Protein AF-A0A2U1PAR8-F1 (afdb_monomer_lite)

Structure (mmCIF, N/CA/C/O backbone):
data_AF-A0A2U1PAR8-F1
#
_entry.id   AF-A0A2U1PAR8-F1
#
loop_
_atom_site.group_PDB
_atom_site.id
_atom_site.type_symbol
_atom_site.label_atom_id
_atom_site.label_alt_id
_atom_site.label_comp_id
_atom_site.label_asym_id
_atom_site.label_entity_id
_atom_site.label_seq_id
_atom_site.pdbx_PDB_ins_code
_atom_site.Cartn_x
_atom_site.Cartn_y
_atom_site.Cartn_z
_atom_site.occupancy
_atom_site.B_iso_or_equiv
_atom_site.auth_seq_id
_atom_site.auth_comp_id
_atom_site.auth_asym_id
_atom_site.auth_atom_id
_atom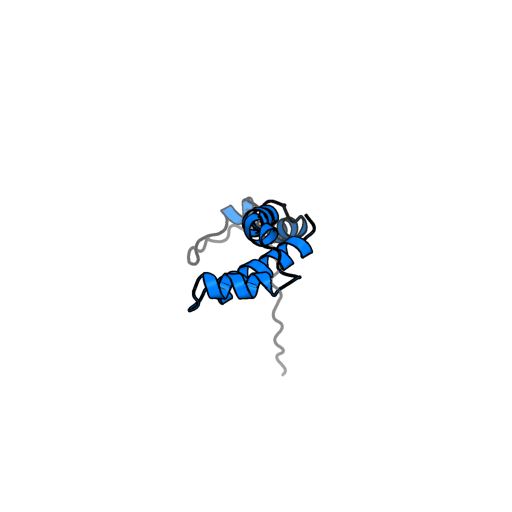_site.pdbx_PDB_model_num
ATOM 1 N N . MET A 1 1 ? 8.547 9.622 -6.749 1.00 57.66 1 MET A N 1
ATOM 2 C CA . MET A 1 1 ? 8.168 9.075 -5.435 1.00 57.66 1 MET A CA 1
ATOM 3 C C . MET A 1 1 ? 9.299 8.236 -4.898 1.00 57.66 1 MET A C 1
ATOM 5 O O . MET A 1 1 ? 9.787 7.359 -5.610 1.00 57.66 1 MET A O 1
ATOM 9 N N . ALA A 1 2 ? 9.742 8.540 -3.683 1.00 71.56 2 ALA A N 1
ATOM 10 C CA . ALA A 1 2 ? 10.673 7.686 -2.967 1.00 71.56 2 ALA A CA 1
ATOM 11 C C . ALA A 1 2 ? 9.891 6.512 -2.363 1.00 71.56 2 ALA A C 1
ATOM 13 O O . ALA A 1 2 ? 8.795 6.677 -1.843 1.00 71.56 2 ALA A O 1
ATOM 14 N N . TRP A 1 3 ? 10.455 5.311 -2.418 1.00 72.06 3 TRP A N 1
ATOM 15 C CA . TRP A 1 3 ? 9.809 4.079 -1.953 1.00 72.06 3 TRP A CA 1
ATOM 16 C C . TRP A 1 3 ? 9.350 4.142 -0.493 1.00 72.06 3 TRP A C 1
ATOM 18 O O . TRP A 1 3 ? 8.307 3.594 -0.144 1.00 72.06 3 TRP A O 1
ATOM 28 N N . GLY A 1 4 ? 10.106 4.856 0.345 1.00 78.00 4 GLY A N 1
ATOM 29 C CA . GLY A 1 4 ? 9.756 5.081 1.746 1.00 78.00 4 GLY A CA 1
ATOM 30 C C . GLY A 1 4 ? 8.442 5.844 1.930 1.00 78.00 4 GLY A C 1
ATOM 31 O O . GLY A 1 4 ? 7.704 5.546 2.860 1.00 78.00 4 GLY A O 1
ATOM 32 N N . GLU A 1 5 ? 8.100 6.763 1.024 1.00 81.50 5 GLU A N 1
ATOM 33 C CA . GLU A 1 5 ? 6.853 7.537 1.095 1.00 81.50 5 GLU A CA 1
ATOM 34 C C . GLU A 1 5 ? 5.635 6.632 0.869 1.00 81.50 5 GLU A C 1
ATOM 36 O O . GLU A 1 5 ? 4.658 6.707 1.608 1.00 81.50 5 GLU A O 1
ATOM 41 N N . VAL A 1 6 ? 5.721 5.715 -0.102 1.00 80.56 6 VAL A N 1
ATOM 42 C CA . VAL A 1 6 ? 4.645 4.755 -0.403 1.00 80.56 6 VAL A CA 1
ATOM 43 C C . VAL A 1 6 ? 4.467 3.747 0.734 1.00 80.56 6 VAL A C 1
ATOM 45 O O . VAL A 1 6 ? 3.341 3.389 1.074 1.00 80.56 6 VAL A O 1
ATOM 48 N N . PHE A 1 7 ? 5.567 3.314 1.356 1.00 81.88 7 PHE A N 1
ATOM 49 C CA . PHE A 1 7 ? 5.522 2.433 2.524 1.00 81.88 7 PHE A CA 1
ATOM 50 C C . PHE A 1 7 ? 4.907 3.111 3.751 1.00 81.88 7 PHE A C 1
ATOM 52 O O . PHE A 1 7 ? 4.066 2.505 4.410 1.00 81.88 7 PHE A O 1
ATOM 59 N N . ASN A 1 8 ? 5.266 4.364 4.035 1.00 85.38 8 ASN A N 1
ATOM 60 C CA . ASN A 1 8 ? 4.661 5.120 5.133 1.00 85.38 8 ASN A CA 1
ATOM 61 C C . ASN A 1 8 ? 3.156 5.327 4.898 1.00 85.38 8 ASN A C 1
ATOM 63 O O . ASN A 1 8 ? 2.354 5.068 5.791 1.00 85.38 8 ASN A O 1
ATOM 67 N N . ALA A 1 9 ? 2.759 5.651 3.664 1.00 86.50 9 ALA A N 1
ATOM 68 C CA . ALA A 1 9 ? 1.351 5.772 3.293 1.00 86.50 9 ALA A CA 1
ATOM 69 C C . ALA A 1 9 ? 0.568 4.450 3.461 1.00 86.50 9 ALA A C 1
ATOM 71 O O . ALA A 1 9 ? -0.610 4.463 3.821 1.00 86.50 9 ALA A O 1
ATOM 72 N N . ALA A 1 10 ? 1.218 3.296 3.250 1.00 85.88 10 ALA A N 1
ATOM 73 C CA . ALA A 1 10 ? 0.624 1.983 3.507 1.00 85.88 10 ALA A CA 1
ATOM 74 C C . ALA A 1 10 ? 0.358 1.745 5.002 1.00 85.88 10 ALA A C 1
ATOM 76 O O . ALA A 1 10 ? -0.674 1.171 5.361 1.00 85.88 10 ALA A O 1
ATOM 77 N N . LEU A 1 11 ? 1.281 2.178 5.870 1.00 86.44 11 LEU A N 1
ATOM 78 C CA . LEU A 1 11 ? 1.138 2.071 7.324 1.00 86.44 11 LEU A CA 1
ATOM 79 C C . LEU A 1 11 ? -0.031 2.922 7.822 1.00 86.44 11 LEU A C 1
ATOM 81 O O . LEU A 1 11 ? -0.869 2.412 8.567 1.00 86.44 11 LEU A O 1
ATOM 85 N N . ASP A 1 12 ? -0.143 4.162 7.347 1.00 87.50 12 ASP A N 1
ATOM 86 C CA . ASP A 1 12 ? -1.257 5.049 7.689 1.00 87.50 12 ASP A CA 1
ATOM 87 C C . ASP A 1 12 ? -2.596 4.491 7.189 1.00 87.50 12 ASP A C 1
ATOM 89 O O . ASP A 1 12 ? -3.590 4.476 7.921 1.00 87.50 12 ASP A O 1
ATOM 93 N N . ALA A 1 13 ? -2.629 3.949 5.966 1.00 88.44 13 ALA A N 1
ATOM 94 C CA . ALA A 1 13 ? -3.835 3.348 5.402 1.00 88.44 13 ALA A CA 1
ATOM 95 C C . ALA A 1 13 ? -4.281 2.110 6.197 1.00 88.44 13 ALA A C 1
ATOM 97 O O . ALA A 1 13 ? -5.470 1.947 6.490 1.00 88.44 13 ALA A O 1
ATOM 98 N N . GLY A 1 14 ? -3.329 1.253 6.578 1.00 87.69 14 GLY A N 1
ATOM 99 C CA . GLY A 1 14 ? -3.580 0.076 7.408 1.00 87.69 14 GLY A CA 1
ATOM 100 C C . GLY A 1 14 ? -4.048 0.445 8.815 1.00 87.69 14 GLY A C 1
ATOM 101 O O . GLY A 1 14 ? -5.017 -0.133 9.312 1.00 87.69 14 GLY A O 1
ATOM 102 N N . TRP A 1 15 ? -3.417 1.444 9.434 1.00 90.12 15 TRP A N 1
ATOM 103 C CA . TRP A 1 15 ? -3.825 1.960 10.737 1.00 90.12 15 TRP A CA 1
ATOM 104 C C . TRP A 1 15 ? -5.249 2.521 10.699 1.00 90.12 15 TRP A C 1
ATOM 106 O O . TRP A 1 15 ? -6.066 2.124 11.527 1.00 90.12 15 TRP A O 1
ATOM 116 N N . LEU A 1 16 ? -5.593 3.353 9.707 1.00 90.44 16 LEU A N 1
ATOM 117 C CA . LEU A 1 16 ? -6.946 3.898 9.552 1.00 90.44 16 LEU A CA 1
ATOM 118 C C . LEU A 1 16 ? -7.990 2.792 9.341 1.00 90.44 16 LEU A C 1
ATOM 120 O O . LEU A 1 16 ? -9.075 2.843 9.924 1.00 90.44 16 LEU A O 1
ATOM 124 N N . ALA A 1 17 ? -7.680 1.790 8.513 1.00 89.19 17 ALA A N 1
ATOM 125 C CA . ALA A 1 17 ? -8.568 0.653 8.284 1.00 89.19 17 ALA A CA 1
ATOM 126 C C . ALA A 1 17 ? -8.812 -0.140 9.577 1.00 89.19 17 ALA A C 1
ATOM 128 O O . ALA A 1 17 ? -9.956 -0.468 9.886 1.00 89.19 17 ALA A O 1
ATOM 129 N N . GLY A 1 18 ? -7.759 -0.382 10.362 1.00 89.50 18 GLY A N 1
ATOM 130 C CA . GLY A 1 18 ? -7.869 -1.007 11.678 1.00 89.50 18 GLY A CA 1
ATOM 131 C C . GLY A 1 18 ? -8.630 -0.143 12.684 1.00 89.50 18 GLY A C 1
ATOM 132 O O . GLY A 1 18 ? -9.405 -0.660 13.485 1.00 89.50 18 GLY A O 1
ATOM 133 N N . LEU A 1 19 ? -8.461 1.178 12.625 1.00 90.50 19 LEU A N 1
ATOM 134 C CA . LEU A 1 19 ? -9.115 2.118 13.528 1.00 90.50 19 LEU A CA 1
ATOM 135 C C . LEU A 1 19 ? -10.639 2.118 13.348 1.00 90.50 19 LEU A C 1
ATOM 137 O O . LEU A 1 19 ? -11.356 2.160 14.347 1.00 90.50 19 LEU A O 1
ATOM 141 N N . LYS A 1 20 ? -11.109 2.017 12.097 1.00 90.94 20 LYS A N 1
ATOM 142 C CA . LYS A 1 20 ? -12.532 1.951 11.719 1.00 90.94 20 LYS A CA 1
ATOM 143 C C . LYS A 1 20 ? -13.230 0.651 12.131 1.00 90.94 20 LYS A C 1
ATOM 145 O O . LYS A 1 20 ? -14.458 0.595 12.127 1.00 90.94 20 LYS A O 1
ATOM 150 N N . LEU A 1 21 ? -12.491 -0.404 12.475 1.00 92.06 21 LEU A N 1
ATOM 151 C CA . LEU A 1 21 ? -13.097 -1.661 12.914 1.00 92.06 21 LEU A CA 1
ATOM 152 C C . LEU A 1 21 ? -13.700 -1.498 14.313 1.00 92.06 21 LEU A C 1
ATOM 154 O O . LEU A 1 21 ? -12.984 -1.351 15.300 1.00 92.06 21 LEU A O 1
ATOM 158 N N . GLY A 1 22 ? -15.030 -1.561 14.389 1.00 87.62 22 GLY A N 1
ATOM 159 C CA . GLY A 1 22 ? -15.763 -1.544 15.656 1.00 87.62 22 GLY A CA 1
ATOM 160 C C . GLY A 1 22 ? -15.816 -0.183 16.357 1.00 87.62 22 GLY A C 1
ATOM 161 O O . GLY A 1 22 ? -16.146 -0.156 17.539 1.00 87.62 22 GLY A O 1
ATOM 162 N N . ARG A 1 23 ? -15.505 0.917 15.657 1.00 92.38 23 ARG A N 1
ATOM 163 C CA . ARG A 1 23 ? -15.599 2.294 16.171 1.00 92.38 23 ARG A CA 1
ATOM 164 C C . ARG A 1 23 ? -16.541 3.145 15.330 1.00 92.38 23 ARG A C 1
ATOM 166 O O . ARG A 1 23 ? -16.695 2.887 14.134 1.00 92.38 23 ARG A O 1
ATOM 173 N N . SER A 1 24 ? -17.147 4.158 15.946 1.00 92.00 24 SER A N 1
ATOM 174 C CA . SER A 1 24 ? -17.953 5.143 15.218 1.00 92.00 24 SER A CA 1
ATOM 175 C C . SER A 1 24 ? -17.073 6.117 14.429 1.00 92.00 24 SER A C 1
ATOM 177 O O . SER A 1 24 ? -15.869 6.246 14.674 1.00 92.00 24 SER A O 1
ATOM 179 N N . GLU A 1 25 ? -17.665 6.821 13.465 1.00 90.06 25 GLU A N 1
ATOM 180 C CA . GLU A 1 25 ? -16.938 7.818 12.675 1.00 90.06 25 GLU A CA 1
ATOM 181 C C . GLU A 1 25 ? -16.453 8.991 13.538 1.00 90.06 25 GLU A C 1
ATOM 183 O O . GLU A 1 25 ? -15.353 9.496 13.311 1.00 90.06 25 GLU A O 1
ATOM 188 N N . GLU A 1 26 ? -17.213 9.385 14.565 1.00 90.38 26 GLU A N 1
ATOM 189 C CA . GLU A 1 26 ? -16.811 10.437 15.505 1.00 90.38 26 GLU A CA 1
ATOM 190 C C . GLU A 1 26 ? -15.594 10.026 16.341 1.00 90.38 26 GLU A C 1
ATOM 192 O O . GLU A 1 26 ? -14.670 10.821 16.526 1.00 90.38 26 GLU A O 1
ATOM 197 N N . GLU A 1 27 ? -15.557 8.775 16.811 1.00 89.56 27 GLU A N 1
ATOM 198 C CA . GLU A 1 27 ? -14.408 8.236 17.543 1.00 89.56 27 GLU A CA 1
ATOM 199 C C . GLU A 1 27 ? -13.168 8.201 16.647 1.00 89.56 27 GLU A C 1
ATOM 201 O O . GLU A 1 27 ? -12.092 8.653 17.040 1.00 89.56 27 GLU A O 1
ATOM 206 N N . VAL A 1 28 ? -13.323 7.716 15.413 1.00 90.62 28 VAL A N 1
ATOM 207 C CA . VAL A 1 28 ? -12.253 7.686 14.410 1.00 90.62 28 VAL A CA 1
ATOM 208 C C . VAL A 1 28 ? -11.726 9.097 14.128 1.00 90.62 28 VAL A C 1
ATOM 210 O O . VAL A 1 28 ? -10.512 9.296 14.110 1.00 90.62 28 VAL A O 1
ATOM 213 N N . ALA A 1 29 ? -12.607 10.087 13.965 1.00 89.25 29 ALA A N 1
ATOM 214 C CA . ALA A 1 29 ? -12.221 11.477 13.730 1.00 89.25 29 ALA A CA 1
ATOM 215 C C . ALA A 1 29 ? -11.436 12.075 14.909 1.00 89.25 29 ALA A C 1
ATOM 217 O O . ALA A 1 29 ? -10.441 12.766 14.688 1.00 89.25 29 ALA A O 1
ATOM 218 N N . ALA A 1 30 ? -11.828 11.769 16.149 1.00 91.12 30 ALA A N 1
ATOM 219 C CA . ALA A 1 30 ? -11.102 12.208 17.340 1.00 91.12 30 ALA A CA 1
ATOM 220 C C . ALA A 1 30 ? -9.688 11.603 17.411 1.00 91.12 30 ALA A C 1
ATOM 222 O O . ALA A 1 30 ? -8.727 12.306 17.723 1.00 91.12 30 ALA A O 1
ATOM 223 N N . TYR A 1 31 ? -9.542 10.320 17.067 1.00 88.44 31 TYR A N 1
ATOM 224 C CA . TYR A 1 31 ? -8.240 9.650 17.010 1.00 88.44 31 TYR A CA 1
ATOM 225 C C . TYR A 1 31 ? -7.333 10.196 15.904 1.00 88.44 31 TYR A C 1
ATOM 227 O O . TYR A 1 31 ? -6.132 10.339 16.123 1.00 88.44 31 TYR A O 1
ATOM 235 N N . ILE A 1 32 ? -7.893 10.515 14.734 1.00 89.31 32 ILE A N 1
ATOM 236 C CA . ILE A 1 32 ? -7.150 11.149 13.638 1.00 89.31 32 ILE A CA 1
ATOM 237 C C . ILE A 1 32 ? -6.680 12.545 14.058 1.00 89.31 32 ILE A C 1
ATOM 239 O O . ILE A 1 32 ? -5.506 12.863 13.905 1.00 89.31 32 ILE A O 1
ATOM 243 N N . ALA A 1 33 ? -7.569 13.359 14.633 1.00 88.12 33 ALA A N 1
ATOM 244 C CA . ALA A 1 33 ? -7.247 14.720 15.062 1.00 88.12 33 ALA A CA 1
ATOM 245 C C . ALA A 1 33 ? -6.169 14.772 16.161 1.00 88.12 33 ALA A C 1
ATOM 247 O O . ALA A 1 33 ? -5.455 15.764 16.271 1.00 88.12 33 ALA A O 1
ATOM 248 N N . GLY A 1 34 ? -6.044 13.712 16.967 1.00 88.56 34 GLY A N 1
ATOM 249 C CA . GLY A 1 34 ? -5.014 13.581 17.997 1.00 88.56 34 GLY A CA 1
ATOM 250 C C . GLY A 1 34 ? -3.662 13.046 17.509 1.00 88.56 34 GLY A C 1
ATOM 251 O O . GLY A 1 34 ? -2.745 12.942 18.321 1.00 88.56 34 GLY A O 1
ATOM 252 N N . ASN A 1 35 ? -3.521 12.677 16.230 1.00 86.50 35 ASN A N 1
ATOM 253 C CA . ASN A 1 35 ? -2.290 12.101 15.687 1.00 86.50 35 ASN A CA 1
ATOM 254 C C . ASN A 1 35 ? -1.622 13.054 14.684 1.00 86.50 35 ASN A C 1
ATOM 256 O O . ASN A 1 35 ? -1.980 13.090 13.511 1.00 86.50 35 ASN A O 1
ATOM 260 N N . GLU A 1 36 ? -0.605 13.786 15.142 1.00 84.56 36 GLU A N 1
ATOM 261 C CA . GLU A 1 36 ? 0.132 14.769 14.330 1.00 84.56 36 GLU A CA 1
ATOM 262 C C . GLU A 1 36 ? 0.912 14.152 13.155 1.00 84.56 36 GLU A C 1
ATOM 264 O O . GLU A 1 36 ? 1.235 14.855 12.202 1.00 84.56 36 GLU A O 1
ATOM 269 N N . ASN A 1 37 ? 1.204 12.847 13.203 1.00 83.81 37 ASN A N 1
ATOM 270 C CA . ASN A 1 37 ? 1.981 12.152 12.173 1.00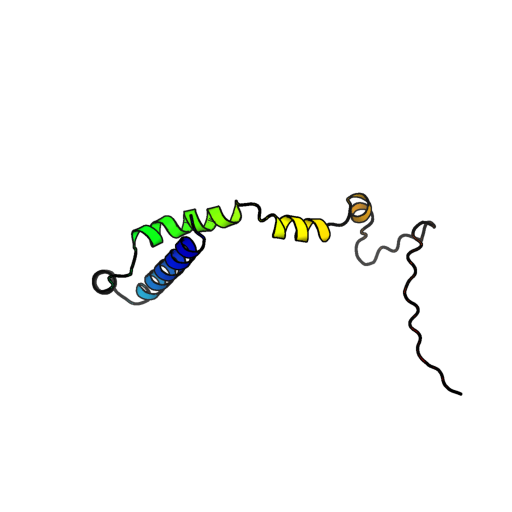 83.81 37 ASN A CA 1
ATOM 271 C C . ASN A 1 37 ? 1.110 11.437 11.131 1.00 83.81 37 ASN A C 1
ATOM 273 O O . ASN A 1 37 ? 1.654 10.792 10.240 1.00 83.81 37 ASN A O 1
ATOM 277 N N . PHE A 1 38 ? -0.217 11.502 11.254 1.00 85.38 38 PHE A N 1
ATOM 278 C CA . PHE A 1 38 ? -1.119 10.820 10.335 1.00 85.38 38 PHE A CA 1
ATOM 279 C C . PHE A 1 38 ? -1.400 11.674 9.096 1.00 85.38 38 PHE A C 1
ATOM 281 O O . PHE A 1 38 ? -1.997 12.749 9.195 1.00 85.38 38 PHE A O 1
ATOM 288 N N . ASP A 1 39 ? -1.039 11.168 7.917 1.00 86.81 39 ASP A N 1
ATOM 289 C CA . ASP A 1 39 ? -1.286 11.859 6.653 1.00 86.81 39 ASP A CA 1
ATOM 290 C C . ASP A 1 39 ? -2.480 11.255 5.893 1.00 86.81 39 ASP A C 1
ATOM 292 O O . ASP A 1 39 ? -2.382 10.288 5.133 1.00 86.81 39 ASP A O 1
ATOM 296 N N . MET A 1 40 ? -3.644 11.889 6.048 1.00 86.00 40 MET A N 1
ATOM 297 C CA . MET A 1 40 ? -4.868 11.501 5.340 1.00 86.00 40 MET A CA 1
ATOM 298 C C . MET A 1 40 ? -4.750 11.651 3.813 1.00 86.00 40 MET A C 1
ATOM 300 O O . MET A 1 40 ? -5.373 10.890 3.068 1.00 86.00 40 MET A O 1
ATOM 304 N N . ALA A 1 41 ? -3.961 12.614 3.328 1.00 85.75 41 ALA A N 1
ATOM 305 C CA . ALA A 1 41 ? -3.739 12.793 1.898 1.00 85.75 41 ALA A CA 1
ATOM 306 C C . ALA A 1 41 ? -2.850 11.670 1.343 1.00 85.75 41 ALA A C 1
ATOM 308 O O . ALA A 1 41 ? -3.109 11.171 0.244 1.00 85.75 41 ALA A O 1
ATOM 309 N N . ALA A 1 42 ? -1.859 11.209 2.111 1.00 81.62 42 ALA A N 1
ATOM 310 C CA . ALA A 1 42 ? -1.064 10.036 1.757 1.00 81.62 42 ALA A CA 1
ATOM 311 C C . ALA A 1 42 ? -1.929 8.771 1.673 1.00 81.62 42 ALA A C 1
ATOM 313 O O . ALA A 1 42 ? -1.814 8.032 0.698 1.00 81.62 42 ALA A O 1
ATOM 314 N N . VAL A 1 43 ? -2.861 8.557 2.610 1.00 83.75 43 VAL A N 1
ATOM 315 C CA . VAL A 1 43 ? -3.797 7.416 2.565 1.00 83.75 43 VAL A CA 1
ATOM 316 C C . VAL A 1 43 ? -4.653 7.418 1.295 1.00 83.75 43 VAL A C 1
ATOM 318 O O . VAL A 1 43 ? -4.844 6.371 0.675 1.00 83.75 43 VAL A O 1
ATOM 321 N N . GLN A 1 44 ? -5.158 8.582 0.879 1.00 86.06 44 GLN A N 1
ATOM 322 C CA . GLN A 1 44 ? -5.986 8.696 -0.328 1.00 86.06 4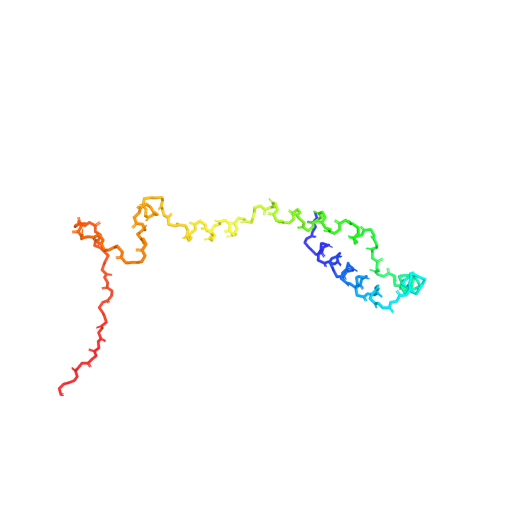4 GLN A CA 1
ATOM 323 C C . GLN A 1 44 ? -5.194 8.414 -1.611 1.00 86.06 44 GLN A C 1
ATOM 325 O O . GLN A 1 44 ? -5.718 7.800 -2.540 1.00 86.06 44 GLN A O 1
ATOM 330 N N . ASN A 1 45 ? -3.926 8.825 -1.651 1.00 83.12 45 ASN A N 1
ATOM 331 C CA . ASN A 1 45 ? -3.060 8.667 -2.819 1.00 83.12 45 ASN A CA 1
ATOM 332 C C . ASN A 1 45 ? -2.255 7.356 -2.815 1.00 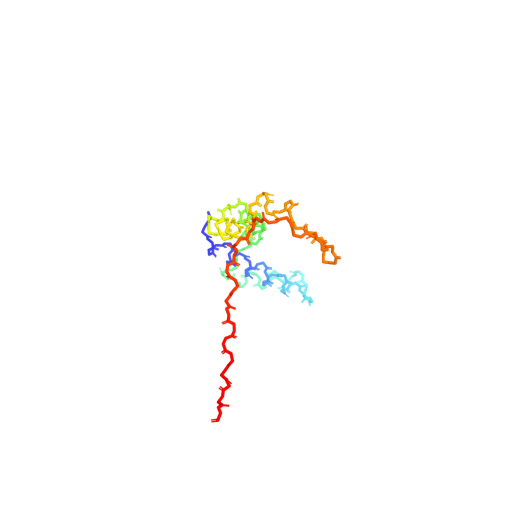83.12 45 ASN A C 1
ATOM 334 O O . ASN A 1 45 ? -1.714 6.968 -3.854 1.00 83.12 45 ASN A O 1
ATOM 338 N N . PHE A 1 46 ? -2.204 6.653 -1.677 1.00 84.06 46 PHE A N 1
ATOM 339 C CA . PHE A 1 46 ? -1.413 5.441 -1.469 1.00 84.06 46 PHE A CA 1
ATOM 340 C C . PHE A 1 46 ? -1.650 4.410 -2.565 1.00 84.06 46 PHE A C 1
ATOM 342 O O . PHE A 1 46 ? -0.692 3.880 -3.115 1.00 84.06 46 PHE A O 1
ATOM 349 N N . ARG A 1 47 ? -2.913 4.127 -2.906 1.00 79.81 47 ARG A N 1
ATOM 350 C CA . ARG A 1 47 ? -3.220 3.039 -3.839 1.00 79.81 47 ARG A CA 1
ATOM 351 C C . ARG A 1 47 ? -2.658 3.303 -5.235 1.00 79.81 47 ARG A C 1
ATOM 353 O O . ARG A 1 47 ? -2.042 2.416 -5.811 1.00 79.81 47 ARG A O 1
ATOM 360 N N . ALA A 1 48 ? -2.806 4.529 -5.731 1.00 83.81 48 ALA A N 1
ATOM 361 C CA . ALA A 1 48 ? -2.248 4.928 -7.018 1.00 83.81 48 ALA A CA 1
ATOM 362 C C . ALA A 1 48 ? -0.709 4.879 -7.007 1.00 83.81 48 ALA A C 1
ATOM 364 O O . ALA A 1 48 ? -0.100 4.344 -7.930 1.00 83.81 48 ALA A O 1
ATOM 365 N N . ALA A 1 49 ? -0.088 5.374 -5.932 1.00 81.50 49 ALA A N 1
ATOM 366 C CA . ALA A 1 49 ? 1.362 5.336 -5.746 1.00 81.50 49 ALA A CA 1
ATOM 367 C C . ALA A 1 49 ? 1.913 3.902 -5.636 1.00 81.50 49 ALA A C 1
ATOM 369 O O . ALA A 1 49 ? 2.979 3.593 -6.169 1.00 81.50 49 ALA A O 1
ATOM 370 N N . TYR A 1 50 ? 1.177 3.020 -4.958 1.00 79.81 50 TYR A N 1
ATOM 371 C CA . TYR A 1 50 ? 1.507 1.611 -4.795 1.00 79.81 50 TYR A CA 1
ATOM 372 C C . TYR A 1 50 ? 1.447 0.869 -6.126 1.00 79.81 50 TYR A C 1
ATOM 374 O O . TYR A 1 50 ? 2.396 0.172 -6.475 1.00 79.81 50 TYR A O 1
ATOM 382 N N . ASP A 1 51 ? 0.379 1.073 -6.897 1.00 79.31 51 ASP A N 1
ATOM 383 C CA . ASP A 1 51 ? 0.216 0.452 -8.210 1.00 79.31 51 ASP A CA 1
ATOM 384 C C . ASP A 1 51 ? 1.313 0.928 -9.194 1.00 79.31 51 ASP A C 1
ATOM 386 O O . ASP A 1 51 ? 1.859 0.121 -9.949 1.00 79.31 51 ASP A O 1
ATOM 390 N N . GLU A 1 52 ? 1.740 2.200 -9.129 1.00 79.44 52 GLU A N 1
ATOM 391 C CA . GLU A 1 52 ? 2.866 2.721 -9.927 1.00 79.44 52 GLU A CA 1
ATOM 392 C C . GLU A 1 52 ? 4.192 1.988 -9.635 1.00 79.44 52 GLU A C 1
ATOM 394 O O . GLU A 1 52 ? 5.024 1.831 -10.536 1.00 79.44 52 GLU A O 1
ATOM 399 N N . MET A 1 53 ? 4.401 1.482 -8.410 1.00 71.19 53 MET A N 1
ATOM 400 C CA . MET A 1 53 ? 5.619 0.727 -8.080 1.00 71.19 53 MET A CA 1
ATOM 401 C C . MET A 1 53 ? 5.765 -0.538 -8.929 1.00 71.19 53 MET A C 1
ATOM 403 O O . MET A 1 53 ? 6.888 -0.908 -9.259 1.00 71.19 53 MET A O 1
ATOM 407 N N . PHE A 1 54 ? 4.659 -1.172 -9.324 1.00 69.88 54 PHE A N 1
ATOM 408 C CA . PHE A 1 54 ? 4.674 -2.402 -10.124 1.00 69.88 54 PHE A CA 1
ATOM 409 C C . PHE A 1 54 ? 4.754 -2.147 -11.631 1.00 69.88 54 PHE A C 1
ATOM 411 O O . PHE A 1 54 ? 5.063 -3.062 -12.391 1.00 69.88 54 PHE A O 1
ATOM 418 N N . LEU A 1 55 ? 4.511 -0.909 -12.071 1.00 71.06 55 LEU A N 1
ATOM 419 C CA . LEU A 1 55 ? 4.686 -0.499 -13.467 1.00 71.06 55 LEU A CA 1
ATOM 420 C C . LEU A 1 55 ? 6.147 -0.179 -13.800 1.00 71.06 55 LEU A C 1
ATOM 422 O O . LEU A 1 55 ? 6.542 -0.231 -14.966 1.00 71.06 55 LEU A O 1
ATOM 426 N N . ARG A 1 56 ? 6.976 0.135 -12.795 1.00 63.56 56 ARG A N 1
ATOM 427 C CA . ARG A 1 56 ? 8.423 0.240 -12.998 1.00 63.56 56 ARG A CA 1
ATOM 428 C C . ARG A 1 56 ? 8.995 -1.158 -13.215 1.00 63.56 56 ARG A C 1
ATOM 430 O O . ARG A 1 56 ? 9.017 -1.980 -12.306 1.00 63.56 56 ARG A O 1
ATOM 437 N N . LEU A 1 57 ? 9.507 -1.403 -14.419 1.00 58.22 57 LEU A N 1
ATOM 438 C CA . LEU A 1 57 ? 10.354 -2.558 -14.700 1.00 58.22 57 LEU A CA 1
ATOM 439 C C . LEU A 1 57 ? 11.537 -2.532 -13.735 1.00 58.22 57 LEU A C 1
ATOM 441 O O . LEU A 1 57 ? 12.373 -1.633 -13.799 1.00 58.22 57 LEU A O 1
ATOM 445 N N . PHE A 1 58 ? 11.595 -3.498 -12.821 1.00 58.16 58 PHE A N 1
ATOM 446 C CA . PHE A 1 58 ? 12.785 -3.724 -12.014 1.00 58.16 58 PHE A CA 1
ATOM 447 C C . PHE A 1 58 ? 13.795 -4.428 -12.901 1.00 58.16 58 PHE A C 1
ATOM 449 O O . PHE A 1 58 ? 13.602 -5.616 -13.178 1.00 58.16 58 PHE A O 1
ATOM 456 N N . PRO A 1 59 ? 14.901 -3.773 -13.291 1.00 56.72 59 PRO A N 1
ATOM 457 C CA . PRO A 1 59 ? 15.887 -4.396 -14.171 1.00 56.72 59 PRO A CA 1
ATOM 458 C C . PRO A 1 59 ? 16.437 -5.692 -13.564 1.00 56.72 59 PRO A C 1
ATOM 460 O O . PRO A 1 59 ? 16.827 -6.614 -14.273 1.00 56.72 59 PRO A O 1
ATOM 463 N N . TYR A 1 60 ? 16.434 -5.783 -12.230 1.00 51.31 60 TYR A N 1
ATOM 464 C CA . TYR A 1 60 ? 16.838 -6.976 -11.501 1.00 51.31 60 TYR A CA 1
ATOM 465 C C . TYR A 1 60 ? 15.822 -8.123 -11.622 1.00 51.31 60 TYR A C 1
ATOM 467 O O . TYR A 1 60 ? 16.221 -9.248 -11.901 1.00 51.31 60 TYR A O 1
ATOM 475 N N . ILE A 1 61 ? 14.518 -7.854 -11.480 1.00 56.41 61 ILE A N 1
ATOM 476 C CA . ILE A 1 61 ? 13.476 -8.886 -11.622 1.00 56.41 61 ILE A CA 1
ATOM 477 C C . ILE A 1 61 ? 13.384 -9.338 -13.078 1.00 56.41 61 ILE A C 1
ATOM 479 O O . ILE A 1 61 ? 13.297 -10.534 -13.328 1.00 56.41 61 ILE A O 1
ATOM 483 N N . GLU A 1 62 ? 13.490 -8.420 -14.042 1.00 55.75 62 GLU A N 1
ATOM 484 C CA . GLU A 1 62 ? 13.550 -8.781 -15.461 1.00 55.75 62 GLU A CA 1
ATOM 485 C C . GLU A 1 62 ? 14.759 -9.652 -15.786 1.00 55.75 62 GLU A C 1
ATOM 487 O O . GLU A 1 62 ? 14.620 -10.635 -16.508 1.00 55.75 62 GLU A O 1
ATOM 492 N N . ARG A 1 63 ? 15.939 -9.332 -15.239 1.00 57.31 63 ARG A N 1
ATOM 493 C CA . ARG A 1 63 ? 17.159 -10.118 -15.456 1.00 57.31 63 ARG A CA 1
ATOM 494 C C . ARG A 1 63 ? 17.077 -11.505 -14.829 1.00 57.31 63 ARG A C 1
ATOM 496 O O . ARG A 1 63 ? 17.539 -12.475 -15.424 1.00 57.31 63 ARG A O 1
ATOM 503 N N . VAL A 1 64 ? 16.503 -11.611 -13.635 1.00 55.94 64 VAL A N 1
ATOM 504 C CA . VAL A 1 64 ? 16.311 -12.897 -12.957 1.00 55.94 64 VAL A CA 1
ATOM 505 C C . VAL A 1 64 ? 15.269 -13.724 -13.712 1.00 55.94 64 VAL A C 1
ATOM 507 O O . VAL A 1 64 ? 15.543 -14.860 -14.085 1.00 55.94 64 VAL A O 1
ATOM 510 N N . ALA A 1 65 ? 14.120 -13.134 -14.044 1.00 57.88 65 ALA A N 1
ATOM 511 C CA . ALA A 1 65 ? 13.069 -13.796 -14.809 1.00 57.88 65 ALA A CA 1
ATOM 512 C C . ALA A 1 65 ? 13.544 -14.211 -16.209 1.00 57.88 65 ALA A C 1
ATOM 514 O O . ALA A 1 65 ? 13.194 -15.294 -16.664 1.00 57.88 65 ALA A O 1
ATOM 515 N N . SER A 1 66 ? 14.359 -13.396 -16.887 1.00 61.44 66 SER A N 1
ATOM 516 C CA . SER A 1 66 ? 14.931 -13.751 -18.190 1.00 61.44 66 SER A CA 1
ATOM 517 C C . SER A 1 66 ? 15.994 -14.842 -18.094 1.00 61.44 66 SER A C 1
ATOM 519 O O . SER A 1 66 ? 16.057 -15.675 -18.989 1.00 61.44 66 SER A O 1
ATOM 521 N N . SER A 1 67 ? 16.755 -14.907 -16.997 1.00 61.22 67 SER A N 1
ATOM 522 C CA . SER A 1 67 ? 17.713 -15.997 -16.750 1.00 61.22 67 SER A CA 1
ATOM 523 C C . SER A 1 67 ? 17.029 -17.343 -16.478 1.00 61.22 67 SER A C 1
ATOM 525 O O . SER A 1 67 ? 17.616 -18.384 -16.749 1.00 61.22 67 SER A O 1
ATOM 527 N N . PHE A 1 68 ? 15.796 -17.336 -15.957 1.00 62.91 68 PHE A N 1
ATOM 528 C CA . PHE A 1 68 ? 14.995 -18.547 -15.726 1.00 62.91 68 PHE A CA 1
ATOM 529 C C . PHE A 1 68 ? 14.063 -18.904 -16.891 1.00 62.91 68 PHE A C 1
ATOM 531 O O . PHE A 1 68 ? 13.448 -19.971 -16.881 1.00 62.91 68 PHE A O 1
ATOM 538 N N . ARG A 1 69 ? 13.931 -18.032 -17.897 1.00 68.69 69 ARG A N 1
ATOM 539 C CA . ARG A 1 69 ? 13.197 -18.361 -19.119 1.00 68.69 69 ARG A CA 1
ATOM 540 C C . ARG A 1 69 ? 14.063 -19.277 -19.965 1.00 68.69 69 ARG A C 1
ATOM 542 O O . ARG A 1 69 ? 15.143 -18.894 -20.406 1.00 68.69 69 ARG A O 1
ATOM 549 N N . LEU A 1 70 ? 13.547 -20.471 -20.222 1.00 68.62 70 LEU A N 1
ATOM 550 C CA . LEU A 1 70 ? 14.115 -21.341 -21.235 1.00 68.62 70 LEU A CA 1
ATOM 551 C C . LEU A 1 70 ? 14.099 -20.610 -22.592 1.00 68.62 70 LEU A C 1
ATOM 553 O O . LEU A 1 70 ? 13.120 -19.916 -22.900 1.00 68.62 70 LEU A O 1
ATOM 557 N N . PRO A 1 71 ? 15.163 -20.733 -23.403 1.00 71.75 71 PRO A N 1
ATOM 558 C CA . PRO A 1 71 ? 15.140 -20.328 -24.801 1.00 71.75 71 PRO A CA 1
ATOM 559 C C . PRO A 1 71 ? 13.886 -20.859 -25.501 1.00 71.75 71 PRO A C 1
ATOM 561 O O . PRO A 1 71 ? 13.429 -21.963 -25.216 1.00 71.75 71 PRO A O 1
ATOM 564 N N . LEU A 1 72 ? 13.332 -20.096 -26.447 1.00 57.81 72 LEU A N 1
ATOM 565 C CA . LEU A 1 72 ? 12.101 -20.484 -27.152 1.00 57.81 72 LEU A CA 1
ATOM 566 C C . LEU A 1 72 ? 12.200 -21.890 -27.773 1.00 57.81 72 LEU A C 1
ATOM 568 O O . LEU A 1 72 ? 11.230 -22.638 -27.740 1.00 57.81 72 LEU A O 1
ATOM 572 N N . ALA A 1 73 ? 13.376 -22.258 -28.291 1.00 69.69 73 ALA A N 1
ATOM 573 C CA . ALA A 1 73 ? 13.639 -23.596 -28.818 1.00 69.69 73 ALA A CA 1
ATOM 574 C C . ALA A 1 73 ? 13.469 -24.691 -27.751 1.00 69.69 73 ALA A C 1
ATOM 576 O O . ALA A 1 73 ? 12.887 -25.731 -28.035 1.00 69.69 73 ALA A O 1
ATOM 577 N N . ASP A 1 74 ? 13.907 -24.429 -26.521 1.00 69.06 74 ASP A N 1
ATOM 578 C CA . ASP A 1 74 ? 13.826 -25.375 -25.410 1.00 69.06 74 ASP A CA 1
ATOM 579 C C . ASP A 1 74 ? 12.400 -25.464 -24.855 1.00 69.06 74 ASP A C 1
ATOM 581 O O . ASP A 1 74 ? 11.956 -26.551 -24.505 1.00 69.06 74 ASP A O 1
ATOM 585 N N . VAL A 1 75 ? 11.640 -24.359 -24.860 1.00 66.25 75 VAL A N 1
ATOM 586 C CA . VAL A 1 75 ? 10.208 -24.348 -24.496 1.00 66.25 75 VAL A CA 1
ATOM 587 C C . VAL A 1 75 ? 9.384 -25.232 -25.430 1.00 66.25 75 VAL A C 1
ATOM 589 O O . VAL A 1 75 ? 8.528 -25.980 -24.966 1.00 66.25 75 VAL A O 1
ATOM 592 N N . MET A 1 76 ? 9.663 -25.185 -26.735 1.00 68.75 76 MET A N 1
ATOM 593 C CA . MET A 1 76 ? 8.984 -26.022 -27.735 1.00 68.75 76 MET A CA 1
ATOM 594 C C . MET A 1 76 ? 9.302 -27.519 -27.586 1.00 68.75 76 MET A C 1
ATOM 596 O O . MET A 1 76 ? 8.600 -28.344 -28.164 1.00 68.75 76 MET A O 1
ATOM 600 N N . ASN A 1 77 ? 10.331 -27.860 -26.805 1.00 67.12 77 ASN A N 1
ATOM 601 C CA . ASN A 1 77 ? 10.739 -29.231 -26.507 1.00 67.12 77 ASN A CA 1
ATOM 602 C C . ASN A 1 77 ? 10.266 -29.713 -25.122 1.00 67.12 77 ASN A C 1
ATOM 604 O O . ASN A 1 77 ? 10.550 -30.853 -24.752 1.00 67.12 77 ASN A O 1
ATOM 608 N N . ILE A 1 78 ? 9.556 -28.881 -24.347 1.00 68.06 78 ILE A N 1
ATOM 609 C CA . ILE A 1 78 ? 8.954 -29.305 -23.078 1.00 68.06 78 ILE A CA 1
ATOM 610 C C . ILE A 1 78 ? 7.715 -30.135 -23.397 1.00 68.06 78 ILE A C 1
ATOM 612 O O . ILE A 1 78 ? 6.694 -29.609 -23.840 1.00 68.06 78 ILE A O 1
ATOM 616 N N . LEU A 1 79 ? 7.803 -31.434 -23.137 1.00 66.44 79 LEU A N 1
ATOM 617 C CA . LEU A 1 79 ? 6.660 -32.332 -23.209 1.00 66.44 79 LEU A CA 1
ATOM 618 C C . LEU A 1 79 ? 5.967 -32.429 -21.842 1.00 66.44 79 LEU A C 1
ATOM 620 O O . LEU A 1 79 ? 6.628 -32.300 -20.803 1.00 66.44 79 LEU A O 1
ATOM 624 N N . PRO A 1 80 ? 4.640 -32.650 -21.810 1.00 63.00 80 PRO A N 1
ATOM 625 C CA . PRO A 1 80 ? 3.935 -32.984 -20.581 1.00 63.00 80 PRO A CA 1
ATOM 626 C C . PRO A 1 80 ? 4.599 -34.186 -19.900 1.00 63.00 80 PRO A C 1
ATOM 628 O O . PRO A 1 80 ? 5.045 -35.121 -20.567 1.00 63.00 80 PRO A O 1
ATOM 631 N N . ALA A 1 81 ? 4.655 -34.180 -18.567 1.00 57.81 81 ALA A N 1
ATOM 632 C CA . ALA A 1 81 ? 5.201 -35.307 -17.819 1.00 57.81 81 ALA A CA 1
ATOM 633 C C . ALA A 1 81 ? 4.463 -36.604 -18.212 1.00 57.81 81 ALA A C 1
ATOM 635 O O . ALA A 1 81 ? 3.265 -36.729 -17.961 1.00 57.81 81 ALA A O 1
ATOM 636 N N . GLY A 1 82 ? 5.180 -37.540 -18.844 1.00 59.50 82 GLY A N 1
ATOM 637 C CA . GLY A 1 82 ? 4.639 -38.813 -19.339 1.00 59.50 82 GLY A CA 1
ATOM 638 C C . GLY A 1 82 ? 4.760 -39.043 -20.850 1.00 59.50 82 GLY A C 1
ATOM 639 O O . GLY A 1 82 ? 4.507 -40.159 -21.293 1.00 59.50 82 GLY A O 1
ATOM 640 N N . GLU A 1 83 ? 5.174 -38.047 -21.639 1.00 54.69 83 GLU A N 1
ATOM 641 C CA . GLU A 1 83 ? 5.459 -38.227 -23.070 1.00 54.69 83 GLU A CA 1
ATOM 642 C C . GLU A 1 83 ? 6.974 -38.309 -23.308 1.00 54.69 83 GLU A C 1
ATOM 644 O O . GLU A 1 83 ? 7.686 -37.310 -23.394 1.00 54.69 83 GLU A O 1
ATOM 649 N N . GLU A 1 84 ? 7.490 -39.535 -23.374 1.00 55.19 84 GLU A N 1
ATOM 650 C CA . GLU A 1 84 ? 8.880 -39.817 -23.724 1.00 55.19 84 GLU A CA 1
ATOM 651 C C . GLU A 1 84 ? 9.054 -39.667 -25.244 1.00 55.19 84 GLU A C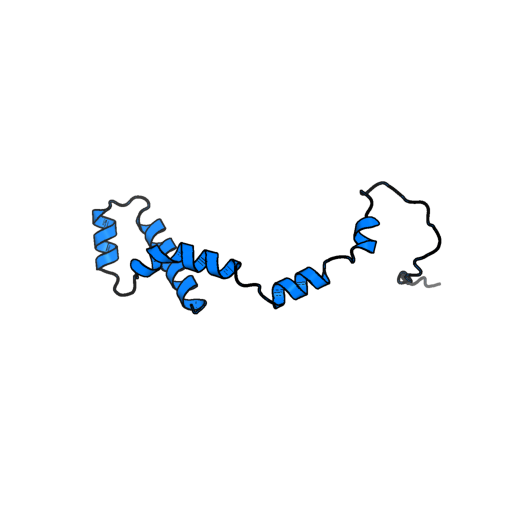 1
ATOM 653 O O . GLU A 1 84 ? 8.612 -40.523 -26.011 1.00 55.19 84 GLU A O 1
ATOM 658 N N . ASN A 1 85 ? 9.706 -38.599 -25.714 1.00 49.03 85 ASN A N 1
ATOM 659 C CA . ASN A 1 85 ? 10.177 -38.576 -27.099 1.00 49.03 85 ASN A CA 1
ATOM 660 C C . ASN A 1 85 ? 11.418 -39.469 -27.186 1.00 49.03 85 ASN A C 1
ATOM 662 O O . ASN A 1 85 ? 12.459 -39.161 -26.602 1.00 49.03 85 ASN A O 1
ATOM 666 N N . THR A 1 86 ? 11.311 -40.584 -27.908 1.00 50.62 86 THR A N 1
ATOM 667 C CA . THR A 1 86 ? 12.451 -41.438 -28.254 1.00 50.62 86 THR A CA 1
ATOM 668 C C . THR A 1 86 ? 13.601 -40.585 -28.788 1.00 50.62 86 THR A C 1
ATOM 670 O O . THR A 1 86 ? 13.453 -39.867 -29.775 1.00 50.62 86 THR A O 1
ATOM 673 N N . VAL A 1 87 ? 14.734 -40.667 -28.090 1.00 44.97 87 VAL A N 1
ATOM 674 C CA . VAL A 1 87 ? 15.951 -39.872 -28.275 1.00 44.97 87 VAL A CA 1
ATOM 675 C C . VAL A 1 87 ? 16.399 -39.851 -29.741 1.00 44.97 87 VAL A C 1
ATOM 677 O O . VAL A 1 87 ? 16.925 -40.833 -30.261 1.00 44.97 87 VAL A O 1
ATOM 680 N N . GLY A 1 88 ? 16.262 -38.694 -30.388 1.00 41.12 88 GLY A N 1
ATOM 681 C CA . GLY A 1 88 ? 17.074 -38.318 -31.538 1.00 41.12 88 GLY A CA 1
ATOM 682 C C . GLY A 1 88 ? 18.375 -37.703 -31.032 1.00 41.12 88 GLY A C 1
ATOM 683 O O . GLY A 1 88 ? 18.375 -36.581 -30.538 1.00 41.12 88 GLY A O 1
ATOM 684 N N . THR A 1 89 ? 19.464 -38.468 -31.112 1.00 48.53 89 THR A N 1
ATOM 685 C CA . THR A 1 89 ? 20.875 -38.083 -30.904 1.00 48.53 89 THR A CA 1
ATOM 686 C C . THR A 1 89 ? 21.156 -36.591 -31.109 1.00 48.53 89 THR A C 1
ATOM 688 O O . THR A 1 89 ? 21.302 -36.141 -32.244 1.00 48.53 89 THR A O 1
ATOM 691 N N . GLY A 1 90 ? 21.271 -35.823 -30.023 1.00 45.97 90 GLY A N 1
ATOM 692 C CA . GLY A 1 90 ? 21.560 -34.396 -30.159 1.00 45.97 90 GLY A CA 1
ATOM 693 C C . GLY A 1 90 ? 21.581 -33.557 -28.887 1.00 45.97 90 GLY A C 1
ATOM 694 O O . GLY A 1 90 ? 21.350 -32.362 -28.978 1.00 45.97 90 GLY A O 1
ATOM 695 N N . ALA A 1 91 ? 21.849 -34.126 -27.713 1.00 41.47 91 ALA A N 1
ATOM 696 C CA . ALA A 1 91 ? 22.155 -33.325 -26.528 1.00 41.47 91 ALA A CA 1
ATOM 697 C C . ALA A 1 91 ? 23.112 -34.100 -25.618 1.00 41.47 91 ALA A C 1
ATOM 699 O O . ALA A 1 91 ? 22.707 -34.757 -24.663 1.00 41.47 91 ALA A O 1
ATOM 700 N N . SER A 1 92 ? 24.407 -34.053 -25.941 1.00 52.28 92 SER A N 1
ATOM 701 C CA . SER A 1 92 ? 25.465 -34.458 -25.013 1.00 52.28 92 SER A CA 1
ATOM 702 C C . SER A 1 92 ? 25.558 -33.429 -23.886 1.00 52.28 92 SER A C 1
ATOM 704 O O . SER A 1 92 ? 26.395 -32.533 -23.921 1.00 52.28 92 SER A O 1
ATOM 706 N N . GLY A 1 93 ? 24.683 -33.550 -22.893 1.00 42.31 93 GLY A N 1
ATOM 707 C CA . GLY A 1 93 ? 24.935 -33.044 -21.551 1.00 42.31 93 GLY A CA 1
ATOM 708 C C . GLY A 1 93 ? 25.491 -34.196 -20.725 1.00 42.31 93 GLY A C 1
ATOM 709 O O . GLY A 1 93 ? 24.784 -35.171 -20.487 1.00 42.31 93 GLY A O 1
ATOM 710 N N . GLN A 1 94 ? 26.764 -34.130 -20.336 1.00 41.84 94 GLN A N 1
ATOM 711 C CA . GLN A 1 94 ? 27.332 -35.069 -19.368 1.00 41.84 94 GLN A CA 1
ATOM 712 C C . GLN A 1 94 ? 26.511 -35.001 -18.078 1.00 41.84 94 GLN A C 1
ATOM 714 O O . GLN A 1 94 ? 26.532 -33.987 -17.383 1.00 41.84 94 GLN A O 1
ATOM 719 N N . ASN A 1 95 ? 25.796 -36.079 -17.760 1.00 38.50 95 ASN A N 1
ATOM 720 C CA . ASN A 1 95 ? 25.253 -36.263 -16.421 1.00 38.50 95 ASN A CA 1
ATOM 721 C C . ASN A 1 95 ? 26.427 -36.496 -15.454 1.00 38.50 95 ASN A C 1
ATOM 723 O O . ASN A 1 95 ? 27.339 -37.255 -15.803 1.00 38.50 95 ASN A O 1
ATOM 727 N N . PRO A 1 96 ? 26.447 -35.874 -14.262 1.00 40.25 96 PRO A N 1
ATOM 728 C CA . PRO A 1 96 ? 27.481 -36.141 -13.275 1.00 40.25 96 PRO A CA 1
ATOM 729 C C . PRO A 1 96 ? 27.360 -37.600 -12.832 1.00 40.25 96 PRO A C 1
ATOM 731 O O . PRO A 1 96 ? 26.302 -38.038 -12.390 1.00 40.25 96 PRO A O 1
ATOM 734 N N . THR A 1 97 ? 28.432 -38.373 -12.977 1.00 44.16 97 THR A N 1
ATOM 735 C CA . THR A 1 97 ? 28.536 -39.711 -12.391 1.00 44.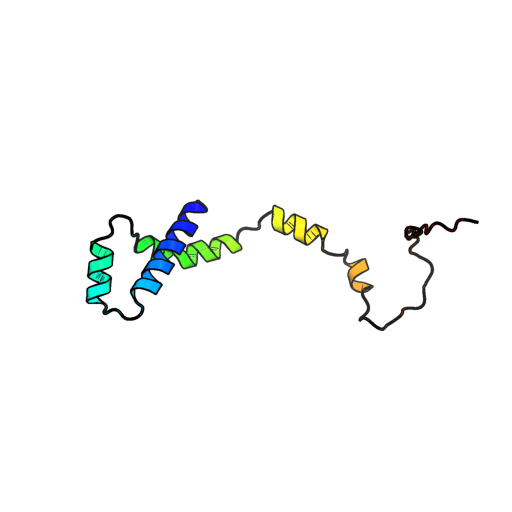16 97 THR A CA 1
ATOM 736 C C . THR A 1 97 ? 28.479 -39.605 -10.870 1.00 44.16 97 THR A C 1
ATOM 738 O O . THR A 1 97 ? 29.430 -39.113 -10.262 1.00 44.16 97 THR A O 1
ATOM 741 N N . ASP A 1 98 ? 27.398 -40.105 -10.271 1.00 42.81 98 ASP A N 1
ATOM 742 C CA . ASP A 1 98 ? 27.343 -40.450 -8.851 1.00 42.81 98 ASP A CA 1
ATOM 743 C C . ASP A 1 98 ? 28.378 -41.550 -8.576 1.00 42.81 98 ASP A C 1
ATOM 745 O O . ASP A 1 98 ? 28.180 -42.727 -8.883 1.00 42.81 98 ASP A O 1
ATOM 749 N N . GLN A 1 99 ? 29.526 -41.162 -8.026 1.00 45.28 99 GLN A N 1
ATOM 750 C CA . GLN A 1 99 ? 30.504 -42.099 -7.486 1.00 45.28 99 GLN A CA 1
ATOM 751 C C . GLN A 1 99 ? 30.068 -42.493 -6.074 1.00 45.28 99 GLN A C 1
ATOM 753 O O . GLN A 1 99 ? 30.328 -41.779 -5.108 1.00 45.28 99 GLN A O 1
ATOM 758 N N . THR A 1 100 ? 29.405 -43.640 -5.940 1.00 46.75 100 THR A N 1
ATOM 759 C CA . THR A 1 100 ? 29.280 -44.323 -4.646 1.00 46.75 100 THR A CA 1
ATOM 760 C C . THR A 1 100 ? 30.541 -45.171 -4.418 1.00 46.75 100 THR A C 1
ATOM 762 O O . THR A 1 100 ? 30.918 -45.913 -5.329 1.00 46.75 100 THR A O 1
ATOM 765 N N . PRO A 1 101 ? 31.221 -45.107 -3.257 1.00 47.28 101 PRO A N 1
ATOM 766 C CA . PRO A 1 101 ? 32.381 -45.957 -2.998 1.00 47.28 101 PRO A CA 1
ATOM 767 C C . PRO A 1 101 ? 31.936 -47.406 -2.750 1.00 47.28 101 PRO A C 1
ATOM 769 O O . PRO A 1 101 ? 31.067 -47.643 -1.912 1.00 47.28 101 PRO A O 1
ATOM 772 N N . GLN A 1 102 ? 32.547 -48.376 -3.435 1.00 42.97 102 GLN A N 1
ATOM 773 C CA . GLN A 1 102 ? 32.566 -49.771 -2.985 1.00 42.97 102 GLN A CA 1
ATOM 774 C C . GLN A 1 102 ? 33.997 -50.144 -2.588 1.00 42.97 102 GLN A C 1
ATOM 776 O O . GLN A 1 102 ? 34.883 -50.198 -3.440 1.00 42.97 102 GLN A O 1
ATOM 781 N N . ASP A 1 103 ? 34.190 -50.373 -1.289 1.00 47.03 103 ASP A N 1
ATOM 782 C CA . ASP A 1 103 ? 35.355 -51.050 -0.709 1.00 47.03 103 ASP A CA 1
ATOM 783 C C . ASP A 1 103 ? 35.307 -52.560 -1.013 1.00 47.03 103 ASP A C 1
ATOM 785 O O . ASP A 1 103 ? 34.218 -53.147 -1.000 1.00 47.03 103 ASP A O 1
ATOM 789 N N . PRO A 1 104 ? 36.463 -53.210 -1.219 1.00 57.34 104 PRO A N 1
ATOM 790 C CA . PRO A 1 104 ? 36.676 -54.614 -0.887 1.00 57.34 104 PRO A CA 1
ATOM 791 C C . PRO A 1 104 ? 37.223 -54.816 0.538 1.00 57.34 104 PRO A C 1
ATOM 793 O O . PRO A 1 104 ? 38.115 -54.048 0.966 1.00 57.34 104 PRO A O 1
#

Foldseek 3Di:
DDPVLLVLLVVLLVVLVVLPVPDDPVSSVVVQVPDPSRDPVSVVCSVVVVVVVVVDPPVVVVVVVVVPDDDPVVVVVDDDPPDDDDDDPDDPDDDDDPDDDDDD

pLDDT: mean 70.62, std 16.76, range [38.5, 92.38]

Secondary structure (DSSP, 8-state):
--HHHHHHHHHHHHHHHHHTTT--HHHHHHHHHT-TT--HHHHHHHHHHHHHHHHS--HHHHHHHHHHSPPHHHHTT---TT------S---------------

Radius of gyration: 27.84 Å; chains: 1; bounding box: 55×69×50 Å

Organism: Artemisia annua (NCBI:txid35608)

Sequence (104 aa):
MAWGEVFNAALDAGWLAGLKLGRSEEEVAAYIAGNENFDMAAVQNFRAAYDEMFLRLFPYIERVASSFRLPLADVMNILPAGEENTVGTGASGQNPTDQTPQDP